Protein AF-A0A969X0T3-F1 (afdb_monomer)

Secondary structure (DSSP, 8-state):
-EEETTT--EE-TTT-BGGGTB-TT--GGGS-TT---TTT---GGGEEE------------------EEEE-SS-EEEE-TTT---SS---TT-TTS-----

Nearest PDB structures (foldseek):
  3ryg-assembly1_A  TM=1.006E+00  e=1.671E-06  Pyrococcus furiosus DSM 3638
  3rz6-assembly1_A  TM=1.004E+00  e=1.671E-06  Pyrococcus furiosus DSM 3638
  1iu6-assembly1_A  TM=1.004E+00  e=3.690E-06  Pyrococcus furiosus
  5ai2-assembly1_A  TM=1.002E+00  e=3.454E-06  Pyrococcus furiosus
  1yk4-assembly1_A  TM=9.815E-01  e=7.143E-06  Pyrococcus abyssi

Structure (mmCIF, N/CA/C/O backbone):
data_AF-A0A969X0T3-F1
#
_entry.id   AF-A0A969X0T3-F1
#
loop_
_atom_site.group_PDB
_atom_site.id
_atom_site.type_symbol
_atom_site.label_atom_id
_atom_site.label_alt_id
_atom_site.label_comp_id
_atom_site.label_asym_id
_atom_site.label_entity_id
_atom_site.label_seq_id
_atom_site.pdbx_PDB_ins_code
_atom_site.Cartn_x
_atom_site.Cartn_y
_atom_site.Cartn_z
_atom_site.occupancy
_atom_site.B_iso_or_equiv
_atom_site.auth_seq_id
_atom_site.auth_comp_id
_atom_site.auth_as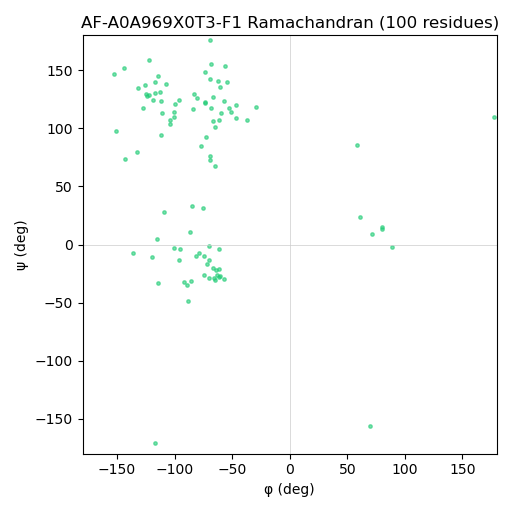ym_id
_atom_site.auth_atom_id
_atom_site.pdbx_PDB_model_num
ATOM 1 N N . MET A 1 1 ? -4.477 1.449 -10.593 1.00 84.44 1 MET A N 1
ATOM 2 C CA . MET A 1 1 ? -3.794 1.693 -9.307 1.00 84.44 1 MET A CA 1
ATOM 3 C C . MET A 1 1 ? -3.563 0.339 -8.647 1.00 84.44 1 MET A C 1
ATOM 5 O O . MET A 1 1 ? -4.396 -0.547 -8.821 1.00 84.44 1 MET A O 1
ATOM 9 N N . PHE A 1 2 ? -2.435 0.148 -7.967 1.00 91.12 2 PHE A N 1
ATOM 10 C CA . PHE A 1 2 ? -2.085 -1.125 -7.321 1.00 91.12 2 PHE A CA 1
ATOM 11 C C . PHE A 1 2 ? -1.776 -0.881 -5.849 1.00 91.12 2 PHE A C 1
ATOM 13 O O . PHE A 1 2 ? -1.103 0.095 -5.539 1.00 91.12 2 PHE A O 1
ATOM 20 N N . GLU A 1 3 ? -2.259 -1.735 -4.952 1.00 92.25 3 GLU A N 1
ATOM 21 C CA . GLU A 1 3 ? -2.022 -1.611 -3.510 1.00 92.25 3 GLU A CA 1
ATOM 22 C C . GLU A 1 3 ? -1.232 -2.810 -2.987 1.00 92.25 3 GLU A C 1
ATOM 24 O O . GLU A 1 3 ? -1.585 -3.957 -3.255 1.00 92.25 3 GLU A O 1
ATOM 29 N N . CYS A 1 4 ? -0.168 -2.543 -2.233 1.00 93.31 4 CYS A N 1
ATOM 30 C CA . CYS A 1 4 ? 0.604 -3.561 -1.542 1.00 93.31 4 CYS A CA 1
ATOM 31 C C . CYS A 1 4 ? -0.182 -4.073 -0.334 1.00 93.31 4 CYS A C 1
ATOM 33 O O . CYS A 1 4 ? -0.479 -3.311 0.587 1.00 93.31 4 CYS A O 1
ATOM 35 N N . THR A 1 5 ? -0.447 -5.374 -0.275 1.00 92.12 5 THR A N 1
ATOM 36 C CA . THR A 1 5 ? -1.210 -5.991 0.821 1.00 92.12 5 THR A CA 1
ATOM 37 C C . THR A 1 5 ? -0.419 -6.110 2.125 1.00 92.12 5 THR A C 1
ATOM 39 O O . THR A 1 5 ? -0.992 -6.453 3.155 1.00 92.12 5 THR A O 1
ATOM 42 N N . ILE A 1 6 ? 0.895 -5.856 2.096 1.00 92.25 6 ILE A N 1
ATOM 43 C CA . ILE A 1 6 ? 1.791 -5.980 3.257 1.00 92.25 6 ILE A CA 1
ATOM 44 C C . ILE A 1 6 ? 1.832 -4.678 4.058 1.00 92.25 6 ILE A C 1
ATOM 46 O O . ILE A 1 6 ? 1.687 -4.693 5.278 1.00 92.25 6 ILE A O 1
ATOM 50 N N . CYS A 1 7 ? 2.025 -3.547 3.374 1.00 91.69 7 CYS A N 1
ATOM 51 C CA . CYS A 1 7 ? 2.194 -2.237 4.009 1.00 91.69 7 CYS A CA 1
ATOM 52 C C . CYS A 1 7 ? 1.127 -1.203 3.619 1.00 91.69 7 CYS A C 1
ATOM 54 O O . CYS A 1 7 ? 1.068 -0.139 4.232 1.00 91.69 7 CYS A O 1
ATOM 56 N N . GLY A 1 8 ? 0.295 -1.484 2.611 1.00 88.69 8 GLY A N 1
ATOM 57 C CA . GLY A 1 8 ? -0.708 -0.550 2.093 1.00 88.69 8 GLY A CA 1
ATOM 58 C C . GLY A 1 8 ? -0.164 0.507 1.125 1.00 88.69 8 GLY A C 1
ATOM 59 O O . GLY A 1 8 ? -0.846 1.499 0.873 1.00 88.69 8 GLY A O 1
ATOM 60 N N . TYR A 1 9 ? 1.056 0.343 0.593 1.00 89.81 9 TYR A N 1
ATOM 61 C CA . TYR A 1 9 ? 1.601 1.247 -0.428 1.00 89.81 9 TYR A CA 1
ATOM 62 C C . TYR A 1 9 ? 0.737 1.241 -1.690 1.00 89.81 9 TYR A C 1
ATOM 64 O O . TYR A 1 9 ? 0.387 0.170 -2.176 1.00 89.81 9 TYR A O 1
ATOM 72 N N . LYS A 1 10 ? 0.449 2.414 -2.257 1.00 91.06 10 LYS A N 1
ATOM 73 C CA . LYS A 1 10 ? -0.348 2.550 -3.481 1.00 91.06 10 LYS A CA 1
ATOM 74 C C . LYS A 1 10 ? 0.520 3.034 -4.631 1.00 91.06 10 LYS A C 1
ATOM 76 O O . LYS A 1 10 ? 0.955 4.180 -4.630 1.00 91.06 10 LYS A O 1
ATOM 81 N N . TYR A 1 11 ? 0.715 2.179 -5.626 1.00 90.12 11 TYR A N 1
ATOM 82 C CA . TYR A 1 11 ? 1.375 2.533 -6.871 1.00 90.12 11 TYR A CA 1
ATOM 83 C C . TYR A 1 11 ? 0.378 3.169 -7.848 1.00 90.12 11 TYR A C 1
ATOM 85 O O . TYR A 1 11 ? -0.582 2.518 -8.299 1.00 90.12 11 TYR A O 1
ATOM 93 N N . ASN A 1 12 ? 0.629 4.437 -8.186 1.00 90.31 12 ASN A N 1
ATOM 94 C CA . ASN A 1 12 ? -0.096 5.156 -9.225 1.00 90.31 12 ASN A CA 1
ATOM 95 C C . ASN A 1 12 ? 0.731 5.188 -10.521 1.00 90.31 12 ASN A C 1
ATOM 97 O O . ASN A 1 12 ? 1.746 5.881 -10.550 1.00 90.31 12 ASN A O 1
ATOM 101 N N . PRO A 1 13 ? 0.288 4.529 -11.608 1.00 89.56 13 PRO A N 1
ATOM 102 C CA . PRO A 1 13 ? 1.003 4.571 -12.879 1.00 89.56 13 PRO A CA 1
ATOM 103 C C . PRO A 1 13 ? 1.106 5.983 -13.463 1.00 89.56 13 PRO A C 1
ATOM 105 O O . PRO A 1 13 ? 2.075 6.279 -14.144 1.00 89.56 13 PRO A O 1
ATOM 108 N N . GLU A 1 14 ? 0.161 6.884 -13.176 1.00 87.56 14 GLU A N 1
ATOM 109 C CA . GLU A 1 14 ? 0.203 8.271 -13.664 1.00 87.56 14 GLU A CA 1
ATOM 110 C C . GLU A 1 14 ? 1.306 9.096 -12.993 1.00 87.56 14 GLU A C 1
ATOM 112 O O . GLU A 1 14 ? 1.837 10.019 -13.600 1.00 87.56 14 GLU A O 1
ATOM 117 N N . VAL A 1 15 ? 1.662 8.754 -11.753 1.00 87.25 15 VAL A N 1
ATOM 118 C CA . VAL A 1 15 ? 2.743 9.409 -11.000 1.00 87.25 15 VAL A CA 1
ATOM 119 C C . VAL A 1 15 ? 4.069 8.682 -11.217 1.00 87.25 15 VAL A C 1
ATOM 121 O O . VAL A 1 15 ? 5.115 9.323 -11.254 1.00 87.25 15 VAL A O 1
ATOM 124 N N . GLY A 1 16 ? 4.023 7.362 -11.415 1.00 87.19 16 GLY A N 1
ATOM 125 C CA . GLY A 1 16 ? 5.210 6.518 -11.441 1.00 87.19 16 GLY A CA 1
ATOM 126 C C . GLY A 1 16 ? 5.847 6.403 -10.057 1.00 87.19 16 GLY A C 1
ATOM 127 O O . GLY A 1 16 ? 5.189 6.587 -9.032 1.00 87.19 16 GLY A O 1
ATOM 128 N N . ASP A 1 17 ? 7.137 6.090 -10.042 1.00 84.88 17 ASP A N 1
ATOM 129 C CA . ASP A 1 17 ? 7.958 5.975 -8.839 1.00 84.88 17 ASP A CA 1
ATOM 130 C C . ASP A 1 17 ? 9.368 6.517 -9.137 1.00 84.88 17 ASP A C 1
ATOM 132 O O . ASP A 1 17 ? 10.32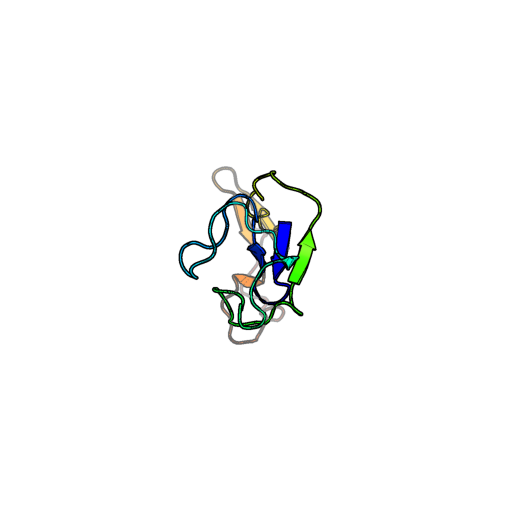3 5.773 -9.349 1.00 84.88 17 ASP A O 1
ATOM 136 N N . THR A 1 18 ? 9.479 7.848 -9.237 1.00 84.00 18 THR A N 1
ATOM 137 C CA . THR A 1 18 ? 10.709 8.542 -9.665 1.00 84.00 18 THR A CA 1
ATOM 138 C C . THR A 1 18 ? 11.903 8.272 -8.748 1.00 84.00 18 THR A C 1
ATOM 140 O O . THR A 1 18 ? 13.044 8.334 -9.194 1.00 84.00 18 THR A O 1
ATOM 143 N N . ASP A 1 19 ? 11.650 7.973 -7.472 1.00 85.25 19 ASP A N 1
ATOM 144 C CA . ASP A 1 19 ? 12.681 7.602 -6.494 1.00 85.25 19 ASP A CA 1
ATOM 145 C C . ASP A 1 19 ? 13.363 6.273 -6.860 1.00 85.25 19 ASP A C 1
ATOM 147 O O . ASP A 1 19 ? 14.556 6.096 -6.628 1.00 85.25 19 ASP A O 1
ATOM 151 N N . ASN A 1 20 ? 12.623 5.378 -7.521 1.00 82.62 20 ASN A N 1
ATOM 152 C CA . ASN A 1 20 ? 13.078 4.059 -7.955 1.00 82.62 20 ASN A CA 1
ATOM 153 C C . ASN A 1 20 ? 13.256 3.975 -9.481 1.00 82.62 20 ASN A C 1
ATOM 155 O O . ASN A 1 20 ? 13.120 2.899 -10.061 1.00 82.62 20 ASN A O 1
ATOM 159 N N . ASP A 1 21 ? 13.548 5.110 -10.128 1.00 87.38 21 ASP A N 1
ATOM 160 C CA . ASP A 1 21 ? 13.792 5.224 -11.576 1.00 87.38 21 ASP A CA 1
ATOM 161 C C . ASP A 1 21 ? 12.592 4.810 -12.456 1.00 87.38 21 ASP A C 1
ATOM 163 O O . ASP A 1 21 ? 12.738 4.473 -13.629 1.00 87.38 21 ASP A O 1
ATOM 167 N N . ILE A 1 22 ? 11.370 4.859 -11.913 1.00 89.94 22 ILE A N 1
ATOM 168 C CA . ILE A 1 22 ? 10.144 4.580 -12.665 1.00 89.94 22 ILE A CA 1
ATOM 169 C C . ILE A 1 22 ? 9.481 5.903 -13.062 1.00 89.94 22 ILE A C 1
ATOM 171 O O . ILE A 1 22 ? 8.916 6.589 -12.205 1.00 89.94 22 ILE A O 1
ATOM 175 N N . PRO A 1 23 ? 9.480 6.280 -14.350 1.00 89.25 23 PRO A N 1
ATOM 176 C CA . PRO A 1 23 ? 8.869 7.529 -14.774 1.00 89.25 23 PRO A CA 1
ATOM 177 C C . PRO A 1 23 ? 7.343 7.506 -14.622 1.00 89.25 23 PRO A C 1
ATOM 179 O O . PRO A 1 23 ? 6.689 6.457 -14.670 1.00 89.25 23 PRO A O 1
ATOM 182 N N . ALA A 1 24 ? 6.767 8.699 -14.492 1.00 90.06 24 ALA A N 1
ATOM 183 C CA . ALA A 1 24 ? 5.331 8.918 -14.588 1.00 90.06 24 ALA A CA 1
ATOM 184 C C . ALA A 1 24 ? 4.773 8.373 -15.913 1.00 90.06 24 ALA A C 1
ATOM 186 O O . ALA A 1 24 ? 5.382 8.523 -16.971 1.00 90.06 24 ALA A O 1
ATOM 187 N N . GLY A 1 25 ? 3.602 7.747 -15.854 1.00 88.75 25 GLY A N 1
ATOM 188 C CA . GLY A 1 25 ? 2.963 7.074 -16.985 1.00 88.75 25 GLY A CA 1
ATOM 189 C C . GLY A 1 25 ? 3.352 5.603 -17.156 1.00 88.75 25 GLY A C 1
ATOM 190 O O . GLY A 1 25 ? 2.808 4.952 -18.047 1.00 88.75 25 GLY A O 1
ATOM 191 N N . THR A 1 26 ? 4.245 5.057 -16.323 1.00 89.81 26 THR A N 1
ATOM 192 C CA . THR A 1 26 ? 4.610 3.634 -16.386 1.00 89.81 26 THR A CA 1
ATOM 193 C C . THR A 1 26 ? 3.471 2.778 -15.825 1.00 89.81 26 THR A C 1
ATOM 195 O O . THR A 1 26 ? 3.067 2.966 -14.678 1.00 89.81 26 THR A O 1
ATOM 198 N N . PRO A 1 27 ? 2.893 1.835 -16.586 1.00 90.44 27 PRO A N 1
ATOM 199 C CA . PRO A 1 27 ? 1.910 0.913 -16.038 1.00 90.44 27 PRO A CA 1
ATOM 200 C C . PRO A 1 27 ? 2.596 -0.137 -15.153 1.00 90.44 27 PRO A C 1
ATOM 202 O O . PRO A 1 27 ? 3.700 -0.579 -15.436 1.00 90.44 27 PRO A O 1
ATOM 205 N N . PHE A 1 28 ? 1.909 -0.622 -14.114 1.00 88.50 28 PHE A N 1
ATOM 206 C CA . PHE A 1 28 ? 2.474 -1.610 -13.175 1.00 88.50 28 PHE A CA 1
ATOM 207 C C . PHE A 1 28 ? 2.962 -2.900 -13.855 1.00 88.50 28 PHE A C 1
ATOM 209 O O . PHE A 1 28 ? 3.895 -3.543 -13.390 1.00 88.50 28 PHE A O 1
ATOM 216 N N . ASN A 1 29 ? 2.341 -3.276 -14.975 1.00 87.31 29 ASN A N 1
ATOM 217 C CA . ASN A 1 29 ? 2.736 -4.447 -15.756 1.00 87.31 29 ASN A CA 1
ATOM 218 C C . ASN A 1 29 ? 4.059 -4.257 -16.522 1.00 87.31 29 ASN A C 1
ATOM 220 O O . ASN A 1 29 ? 4.644 -5.239 -16.961 1.00 87.31 29 ASN A O 1
ATOM 224 N N . ASP A 1 30 ? 4.506 -3.013 -16.691 1.00 91.44 30 ASP A N 1
ATOM 225 C CA . ASP A 1 30 ? 5.767 -2.648 -17.348 1.00 91.44 30 ASP A CA 1
ATOM 226 C C . ASP A 1 30 ? 6.905 -2.441 -16.334 1.00 91.44 30 ASP A C 1
ATOM 228 O O . ASP A 1 30 ? 8.057 -2.249 -16.704 1.00 91.44 30 ASP A O 1
ATOM 232 N N . LEU A 1 31 ? 6.603 -2.531 -15.032 1.00 89.06 31 LEU A N 1
ATOM 233 C CA . LEU A 1 31 ? 7.619 -2.465 -13.989 1.00 89.06 31 LE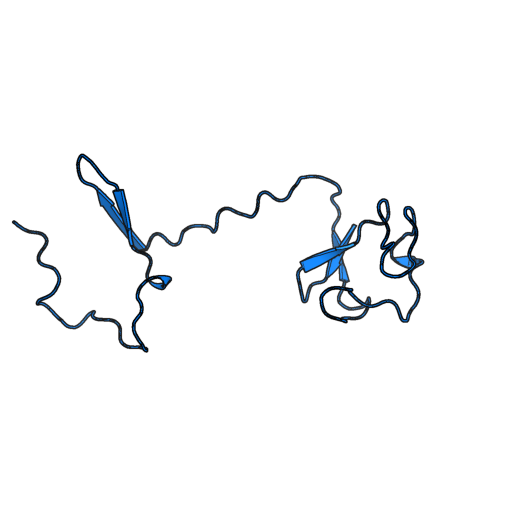U A CA 1
ATOM 234 C C . LEU A 1 31 ? 8.609 -3.635 -14.108 1.00 89.06 31 LEU A C 1
ATOM 236 O O . LEU A 1 31 ? 8.178 -4.782 -14.310 1.00 89.06 31 LEU A O 1
ATOM 240 N N . PRO A 1 32 ? 9.915 -3.396 -13.877 1.00 89.81 32 PRO A N 1
ATOM 241 C CA . PRO A 1 32 ? 10.922 -4.450 -13.881 1.00 89.81 32 PRO A CA 1
ATOM 242 C C . PRO A 1 32 ? 10.584 -5.567 -12.883 1.00 89.81 32 PRO A C 1
ATOM 244 O O . PRO A 1 32 ? 9.850 -5.371 -11.915 1.00 89.81 32 PRO A O 1
ATOM 247 N N . GLU A 1 33 ? 11.063 -6.786 -13.130 1.00 86.50 33 GLU A N 1
ATOM 248 C CA . GLU A 1 33 ? 10.834 -7.931 -12.226 1.00 86.50 33 GLU A CA 1
ATOM 249 C C . GLU A 1 33 ? 11.514 -7.762 -10.868 1.00 86.50 33 GLU A C 1
ATOM 251 O O . GLU A 1 33 ? 10.986 -8.234 -9.867 1.00 86.50 33 GLU A O 1
ATOM 256 N N . ASP A 1 34 ? 12.621 -7.022 -10.843 1.00 89.25 34 ASP A N 1
ATOM 257 C CA . ASP A 1 34 ? 13.360 -6.660 -9.632 1.00 89.25 34 ASP A CA 1
ATOM 258 C C . ASP A 1 34 ? 12.709 -5.500 -8.858 1.00 89.25 34 ASP A C 1
ATOM 260 O O . ASP A 1 34 ? 13.119 -5.177 -7.747 1.00 89.25 34 ASP A O 1
ATOM 264 N N . TRP A 1 35 ? 11.676 -4.861 -9.424 1.00 91.50 35 TRP A N 1
ATOM 265 C CA . TRP A 1 35 ? 10.975 -3.794 -8.724 1.00 91.50 35 TRP A CA 1
ATOM 266 C C . TRP A 1 35 ? 10.244 -4.353 -7.503 1.00 91.50 35 TRP A C 1
ATOM 268 O O . TRP A 1 35 ? 9.422 -5.273 -7.598 1.00 91.50 35 TRP A O 1
ATOM 278 N N . VAL A 1 36 ? 10.517 -3.742 -6.357 1.00 93.44 36 VAL A N 1
ATOM 279 C CA . VAL A 1 36 ? 9.916 -4.073 -5.069 1.00 93.44 36 VAL A CA 1
ATOM 280 C C . VAL A 1 36 ? 9.221 -2.851 -4.486 1.00 93.44 36 VAL A C 1
ATOM 282 O O . VAL A 1 36 ? 9.525 -1.709 -4.820 1.00 93.44 36 VAL A O 1
ATOM 285 N N . CYS A 1 37 ? 8.284 -3.087 -3.573 1.00 92.31 37 CYS A N 1
ATOM 286 C CA . CYS A 1 37 ? 7.613 -2.024 -2.847 1.00 92.31 37 CYS A CA 1
ATOM 287 C C . CYS A 1 37 ? 8.643 -1.147 -2.108 1.00 92.31 37 CYS A C 1
ATOM 289 O O . CYS A 1 37 ? 9.332 -1.667 -1.226 1.00 92.31 37 CYS A O 1
ATOM 291 N N . PRO A 1 38 ? 8.681 0.177 -2.339 1.00 89.25 38 PRO A N 1
ATOM 292 C CA . PRO A 1 38 ? 9.668 1.057 -1.707 1.00 89.25 38 PRO A CA 1
ATOM 293 C C . PRO A 1 38 ? 9.491 1.175 -0.186 1.00 89.25 38 PRO A C 1
ATOM 295 O O . PRO A 1 38 ? 10.424 1.522 0.529 1.00 89.25 38 PRO A O 1
ATOM 298 N N . LEU A 1 39 ? 8.299 0.862 0.340 1.00 89.38 39 LEU A N 1
ATOM 299 C CA . LEU A 1 39 ? 8.030 0.920 1.779 1.00 89.38 39 LEU A CA 1
ATOM 300 C C . LEU A 1 39 ? 8.416 -0.352 2.541 1.00 89.38 39 LEU A C 1
ATOM 302 O O . LEU A 1 39 ? 8.708 -0.271 3.731 1.00 89.38 39 LEU A O 1
ATOM 306 N N . CYS A 1 40 ? 8.343 -1.529 1.913 1.00 92.56 40 CYS A N 1
ATOM 307 C CA . CYS A 1 40 ? 8.498 -2.802 2.632 1.00 92.56 40 CYS A CA 1
ATOM 308 C C . CYS A 1 40 ? 9.375 -3.849 1.937 1.00 92.56 40 CYS A C 1
ATOM 310 O O . CYS A 1 40 ? 9.641 -4.889 2.531 1.00 92.56 40 CYS A O 1
ATOM 312 N N . GLY A 1 41 ? 9.809 -3.605 0.701 1.00 91.50 41 GLY A N 1
ATOM 313 C CA . GLY A 1 41 ? 10.617 -4.541 -0.079 1.00 91.50 41 GLY A CA 1
ATOM 314 C C . GLY A 1 41 ? 9.862 -5.773 -0.585 1.00 91.50 41 GLY A C 1
ATOM 315 O O . GLY A 1 41 ? 10.491 -6.696 -1.088 1.00 91.50 41 GLY A O 1
ATOM 316 N N . ALA A 1 42 ? 8.532 -5.827 -0.452 1.00 93.31 42 ALA A N 1
ATOM 317 C CA . ALA A 1 42 ? 7.738 -6.915 -1.017 1.00 93.31 42 ALA A CA 1
ATOM 318 C C . ALA A 1 42 ? 7.724 -6.846 -2.551 1.00 93.31 42 ALA A C 1
ATOM 320 O O . ALA A 1 42 ? 7.654 -5.757 -3.122 1.00 93.31 42 ALA A O 1
ATOM 321 N N . GLY A 1 43 ? 7.756 -8.003 -3.209 1.00 92.44 43 GLY A N 1
ATOM 322 C CA . GLY A 1 43 ? 7.683 -8.094 -4.663 1.00 92.44 43 GLY A CA 1
ATOM 323 C C . GLY A 1 43 ? 6.310 -7.718 -5.226 1.00 92.44 43 GLY A C 1
ATOM 324 O O . GLY A 1 43 ? 5.342 -7.460 -4.501 1.00 92.44 43 GLY A O 1
ATOM 325 N N . LYS A 1 44 ? 6.219 -7.711 -6.560 1.00 90.06 44 LYS A N 1
ATOM 326 C CA . LYS A 1 44 ? 4.980 -7.422 -7.306 1.00 90.06 44 LYS A CA 1
ATOM 327 C C . LYS A 1 44 ? 3.848 -8.415 -7.019 1.00 90.06 44 LYS A C 1
ATOM 329 O O . LYS A 1 44 ? 2.685 -8.081 -7.221 1.00 90.06 44 LYS A O 1
ATOM 334 N N . ASP A 1 45 ? 4.174 -9.610 -6.531 1.00 92.44 45 ASP A N 1
ATOM 335 C CA . ASP A 1 45 ? 3.219 -10.643 -6.117 1.00 92.44 45 ASP A CA 1
ATOM 336 C C . ASP A 1 45 ? 2.344 -10.208 -4.933 1.00 92.44 45 ASP A C 1
ATOM 338 O O . ASP A 1 45 ? 1.202 -10.646 -4.807 1.00 92.44 45 ASP A O 1
ATOM 342 N N . ALA A 1 46 ? 2.851 -9.293 -4.105 1.00 92.88 46 ALA A N 1
ATOM 343 C CA . ALA A 1 46 ? 2.138 -8.752 -2.958 1.00 92.88 46 ALA A CA 1
ATOM 344 C C . ALA A 1 46 ? 1.251 -7.540 -3.302 1.00 92.88 46 ALA A C 1
ATOM 346 O O . ALA A 1 46 ? 0.786 -6.844 -2.395 1.00 92.88 46 ALA A O 1
ATOM 347 N N . PHE A 1 47 ? 1.037 -7.246 -4.589 1.00 92.31 47 PHE A N 1
ATOM 348 C CA . PHE A 1 47 ? 0.191 -6.144 -5.039 1.00 92.31 47 PHE A CA 1
ATOM 349 C C . PHE A 1 47 ? -1.127 -6.633 -5.630 1.00 92.31 47 PHE A C 1
ATOM 351 O O . PHE A 1 47 ? -1.175 -7.561 -6.436 1.00 92.31 47 PHE A O 1
ATOM 358 N N . VAL A 1 48 ? -2.206 -5.938 -5.277 1.00 92.50 48 VAL A N 1
ATOM 359 C CA . VAL A 1 48 ? -3.547 -6.178 -5.815 1.00 92.50 48 VAL A CA 1
ATOM 360 C C . VAL A 1 48 ? -4.030 -4.983 -6.626 1.00 92.50 48 VAL A C 1
ATOM 362 O O . VAL A 1 48 ? -3.732 -3.829 -6.311 1.00 92.50 48 VAL A O 1
ATOM 365 N N . VAL A 1 49 ? -4.789 -5.256 -7.688 1.00 89.75 49 VAL A N 1
ATOM 366 C CA . VAL A 1 49 ? -5.418 -4.210 -8.502 1.00 89.75 49 VAL A CA 1
ATOM 367 C C . VAL A 1 49 ? -6.50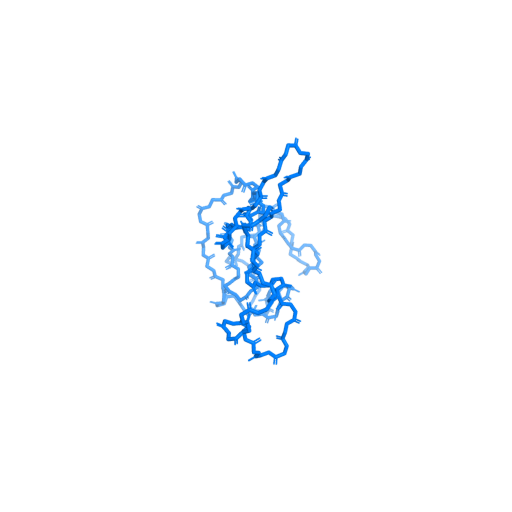4 -3.541 -7.668 1.00 89.75 49 VAL A C 1
ATOM 369 O O . VAL A 1 49 ? -7.492 -4.177 -7.304 1.00 89.75 49 VAL A O 1
ATOM 372 N N . VAL A 1 50 ? -6.344 -2.246 -7.411 1.00 83.75 50 VAL A N 1
ATOM 373 C CA . VAL A 1 50 ? -7.398 -1.417 -6.829 1.00 83.75 50 VAL A CA 1
ATOM 374 C C . VAL A 1 50 ? -7.989 -0.564 -7.945 1.00 83.75 50 VAL A C 1
ATOM 376 O O . VAL A 1 50 ? -7.359 0.341 -8.502 1.00 83.75 50 VAL A O 1
ATOM 379 N N . ALA A 1 51 ? -9.200 -0.930 -8.349 1.00 65.81 51 ALA A N 1
ATOM 380 C CA . ALA A 1 51 ? -9.990 -0.162 -9.293 1.00 65.81 51 ALA A CA 1
ATOM 381 C C . ALA A 1 51 ? -10.585 1.028 -8.542 1.00 65.81 51 ALA A C 1
ATOM 383 O O . ALA A 1 51 ? -11.681 0.888 -8.031 1.00 65.81 51 ALA A O 1
ATOM 384 N N . GLU A 1 52 ? -9.829 2.125 -8.406 1.00 54.22 52 GLU A N 1
ATOM 385 C CA . GLU A 1 52 ? -10.330 3.494 -8.180 1.00 54.22 52 GLU A CA 1
ATOM 386 C C . GLU A 1 52 ? -9.149 4.472 -8.021 1.00 54.22 52 GLU A C 1
ATOM 388 O O . GLU A 1 52 ? -8.401 4.437 -7.043 1.00 54.22 52 GLU A O 1
ATOM 393 N N . ALA A 1 53 ? -8.960 5.329 -9.030 1.00 54.47 53 ALA A N 1
ATOM 394 C CA . ALA A 1 53 ? -8.155 6.539 -8.932 1.00 54.47 53 ALA A CA 1
ATOM 395 C C . ALA A 1 53 ? -9.033 7.639 -8.320 1.00 54.47 53 ALA A C 1
ATOM 397 O O . ALA A 1 53 ? -10.155 7.857 -8.767 1.00 54.47 53 ALA A O 1
ATOM 398 N N . ASP A 1 54 ? -8.501 8.283 -7.288 1.00 50.72 54 ASP A N 1
ATOM 399 C CA . ASP A 1 54 ? -9.037 9.462 -6.612 1.00 50.72 54 ASP A CA 1
ATOM 400 C C . ASP A 1 54 ? -10.446 9.348 -5.997 1.00 50.72 54 ASP A C 1
ATOM 402 O O . ASP A 1 54 ? -11.464 9.805 -6.512 1.00 50.72 54 ASP A O 1
ATOM 406 N N . LYS A 1 55 ? -10.474 8.841 -4.767 1.00 39.38 55 LYS A N 1
ATOM 407 C CA . LYS A 1 55 ? -10.773 9.750 -3.661 1.00 39.38 55 LYS A CA 1
ATOM 408 C C . LYS A 1 55 ? -9.621 9.625 -2.687 1.00 39.38 55 LYS A C 1
ATOM 410 O O . LYS A 1 55 ? -9.273 8.503 -2.305 1.00 39.38 55 LYS A O 1
ATOM 415 N N . GLU A 1 56 ? -9.032 10.756 -2.304 1.00 44.34 56 GLU A N 1
ATOM 416 C CA . GLU A 1 56 ? -8.331 10.895 -1.031 1.00 44.34 56 GLU A CA 1
ATOM 417 C C . GLU A 1 56 ? -8.986 9.949 -0.031 1.00 44.34 56 GLU A C 1
ATOM 419 O O . GLU A 1 56 ? -10.187 10.035 0.216 1.00 44.34 56 GLU A O 1
ATOM 424 N N . VAL A 1 57 ? -8.229 8.987 0.490 1.00 41.1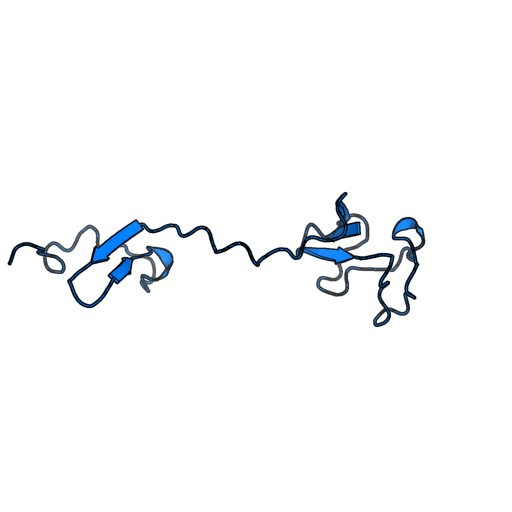9 57 VAL A N 1
ATOM 425 C CA . VAL A 1 57 ? -8.683 8.273 1.671 1.00 41.19 57 VAL A CA 1
ATOM 426 C C . VAL A 1 57 ? -8.651 9.350 2.748 1.00 41.19 57 VAL A C 1
ATOM 428 O O . VAL A 1 57 ? -7.543 9.704 3.167 1.00 41.19 57 VAL A O 1
ATOM 431 N N . PRO A 1 58 ? -9.792 9.901 3.229 1.00 40.91 58 PRO A N 1
ATOM 432 C CA . PRO A 1 58 ? -9.755 10.464 4.560 1.00 40.91 58 PRO A CA 1
ATOM 433 C C . PRO A 1 58 ? -9.201 9.322 5.391 1.00 40.91 58 PRO A C 1
ATOM 435 O O . PRO A 1 58 ? -9.785 8.234 5.380 1.00 40.91 58 PRO A O 1
ATOM 438 N N . LYS A 1 59 ? -8.024 9.518 6.006 1.00 41.38 59 LYS A N 1
ATOM 439 C CA . LYS A 1 59 ? -7.523 8.637 7.063 1.00 41.38 59 LYS A CA 1
ATOM 440 C C . LYS A 1 59 ? -8.756 8.248 7.853 1.00 41.38 59 LYS A C 1
ATOM 442 O O . LYS A 1 59 ? -9.365 9.139 8.447 1.00 41.38 59 LYS A O 1
ATOM 447 N N . LYS A 1 60 ? -9.201 6.991 7.712 1.00 32.34 60 LYS A N 1
ATOM 448 C CA . LYS A 1 60 ? -10.476 6.534 8.264 1.00 32.34 60 LYS A CA 1
ATOM 449 C C . LYS A 1 60 ? -10.491 7.072 9.693 1.00 32.34 60 LYS A C 1
ATOM 451 O O . LYS A 1 60 ? -9.519 6.765 10.394 1.00 32.34 60 LYS A O 1
ATOM 456 N N . PRO A 1 61 ? -11.462 7.913 10.117 1.00 41.81 61 PRO A N 1
ATOM 457 C CA . PRO A 1 61 ? -11.596 8.233 11.526 1.00 41.81 61 PRO 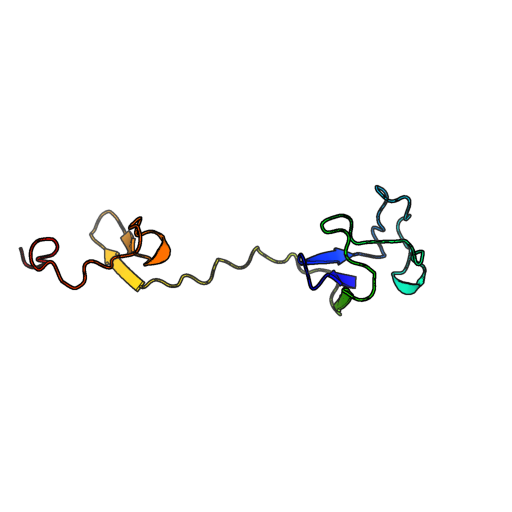A CA 1
ATOM 458 C C . PRO A 1 61 ? -11.607 6.877 12.192 1.00 41.81 61 PRO A C 1
ATOM 460 O O . PRO A 1 61 ? -12.438 6.033 11.839 1.00 41.81 61 PRO A O 1
ATOM 463 N N . GLN A 1 62 ? -10.562 6.619 12.973 1.00 46.50 62 GLN A N 1
ATOM 464 C CA . GLN A 1 62 ? -10.364 5.369 13.677 1.00 46.50 62 GLN A CA 1
ATOM 465 C C . GLN A 1 62 ? -11.712 5.090 14.307 1.00 46.50 62 GLN A C 1
ATOM 467 O O . GLN A 1 62 ? -12.176 5.896 15.107 1.00 46.50 62 GLN A O 1
ATOM 472 N N . GLN A 1 63 ? -12.412 4.079 13.785 1.00 50.81 63 GLN A N 1
ATOM 473 C CA . GLN A 1 63 ? -13.803 3.864 14.128 1.00 50.81 63 GLN A CA 1
ATOM 474 C C . GLN A 1 63 ? -13.792 3.518 15.602 1.00 50.81 63 GLN A C 1
ATOM 476 O O . GLN A 1 63 ? -13.363 2.439 16.011 1.00 50.81 63 GLN A O 1
ATOM 481 N N . GLU A 1 64 ? -14.132 4.544 16.362 1.00 53.50 64 GLU A N 1
ATOM 482 C CA . GLU A 1 64 ? -13.881 4.694 17.770 1.00 53.50 64 GLU A CA 1
ATOM 483 C C . GLU A 1 64 ? -14.606 3.546 18.455 1.00 53.50 64 GLU A C 1
ATOM 485 O O . GLU A 1 64 ? -15.836 3.510 18.518 1.00 53.50 64 GLU A O 1
ATOM 490 N N . LYS A 1 65 ? -13.859 2.557 18.952 1.00 52.84 65 LYS A N 1
ATOM 491 C CA . LYS A 1 65 ? -14.388 1.674 19.991 1.00 52.84 65 LYS A CA 1
ATOM 492 C C . LYS A 1 65 ? -14.521 2.530 21.259 1.00 52.84 65 LYS A C 1
ATOM 494 O O . LYS A 1 65 ? -13.714 2.406 22.178 1.00 52.84 65 LYS A O 1
ATOM 499 N N . LYS A 1 66 ? -15.515 3.433 21.290 1.00 53.62 66 LYS A N 1
ATOM 500 C CA . LYS A 1 66 ? -15.995 4.073 22.521 1.00 53.62 66 LYS A CA 1
ATOM 501 C C . LYS A 1 66 ? -16.485 2.947 23.411 1.00 53.62 66 LYS A C 1
ATOM 503 O O . LYS A 1 66 ? -17.470 2.291 23.078 1.00 53.62 66 LYS A O 1
ATOM 508 N N . THR A 1 67 ? -15.809 2.704 24.528 1.00 60.94 67 THR A N 1
ATOM 509 C CA . THR A 1 67 ? -16.296 1.697 25.470 1.00 60.94 67 THR A CA 1
ATOM 510 C C . THR A 1 67 ? -17.243 2.330 26.486 1.00 60.94 67 THR A C 1
ATOM 512 O O . THR A 1 67 ? -18.227 1.685 26.836 1.00 60.94 67 THR A O 1
ATOM 515 N N . LYS A 1 68 ? -17.022 3.587 26.912 1.00 65.56 68 LYS A N 1
ATOM 516 C CA . LYS A 1 68 ? -17.975 4.381 27.719 1.00 65.56 68 LYS A CA 1
ATOM 517 C C . LYS A 1 68 ? -17.788 5.887 27.497 1.00 65.56 68 LYS A C 1
ATOM 519 O O . LYS A 1 68 ? -16.667 6.342 27.286 1.00 65.56 68 LYS A O 1
ATOM 524 N N . GLU A 1 69 ? -18.881 6.642 27.570 1.00 74.50 69 GLU A N 1
ATOM 525 C CA . GLU A 1 69 ? -18.912 8.108 27.490 1.00 74.50 69 GLU A CA 1
ATOM 526 C C . GLU A 1 69 ? -19.342 8.681 28.842 1.00 74.50 69 GLU A C 1
ATOM 528 O O . GLU A 1 69 ? -20.343 8.240 29.409 1.00 74.50 69 GLU A O 1
ATOM 533 N N . TYR A 1 70 ? -18.593 9.662 29.343 1.00 72.88 70 TYR A N 1
ATOM 534 C CA . TYR A 1 70 ? -18.954 10.434 30.528 1.00 72.88 70 TYR A CA 1
ATOM 535 C C . TYR A 1 70 ? -19.021 11.905 30.146 1.00 72.88 70 TYR A C 1
ATOM 537 O O . TYR A 1 70 ? -18.090 12.438 29.544 1.00 72.88 70 TYR A O 1
ATOM 545 N N . LYS A 1 71 ? -20.123 12.565 30.488 1.00 81.31 71 LYS A N 1
ATOM 546 C CA . LYS A 1 71 ? -20.353 13.966 30.150 1.00 81.31 71 LYS A CA 1
ATOM 547 C C . LYS A 1 71 ? -20.813 14.730 31.380 1.00 81.31 71 LYS A C 1
ATOM 549 O O . LYS A 1 71 ? -21.720 14.280 32.076 1.00 81.31 71 LYS A O 1
ATOM 554 N N . ASN A 1 72 ? -20.228 15.902 31.594 1.00 74.88 72 ASN A N 1
ATOM 555 C CA . ASN A 1 72 ? -20.814 16.939 32.436 1.00 74.88 72 ASN A CA 1
ATOM 556 C C . ASN A 1 72 ? -21.108 18.188 31.579 1.00 74.88 72 ASN A C 1
ATOM 558 O O . ASN A 1 72 ? -21.072 18.138 30.349 1.00 74.88 72 ASN A O 1
ATOM 562 N N . GLN A 1 73 ? -21.467 19.302 32.215 1.00 74.12 73 GLN A N 1
ATOM 563 C CA . GLN A 1 73 ? -21.847 20.530 31.506 1.00 74.12 73 GLN A CA 1
ATOM 564 C C . G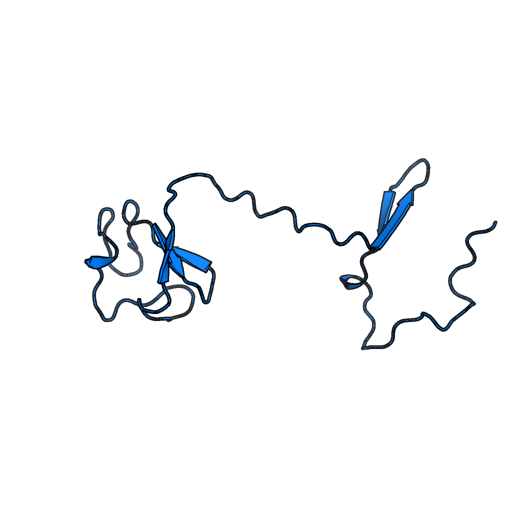LN A 1 73 ? -20.674 21.236 30.807 1.00 74.12 73 GLN A C 1
ATOM 566 O O . GLN A 1 73 ? -20.921 22.101 29.973 1.00 74.12 73 GLN A O 1
ATOM 571 N N . ASP A 1 74 ? -19.434 20.858 31.117 1.00 66.88 74 ASP A N 1
ATOM 572 C CA . ASP A 1 74 ? -18.217 21.540 30.671 1.00 66.88 74 ASP A CA 1
ATOM 573 C C . ASP A 1 74 ? -17.370 20.666 29.727 1.00 66.88 74 ASP A C 1
ATOM 575 O O . ASP A 1 74 ? -16.760 21.167 28.786 1.00 66.88 74 ASP A O 1
ATOM 579 N N . LEU A 1 75 ? -17.367 19.339 29.923 1.00 59.12 75 LEU A N 1
ATOM 580 C CA . LEU A 1 75 ? -16.477 18.403 29.235 1.00 59.12 75 LEU A CA 1
ATOM 581 C C . LEU A 1 75 ? -17.152 17.061 28.923 1.00 59.12 75 LEU A C 1
ATOM 583 O O . LEU A 1 75 ? -18.040 16.578 29.633 1.00 59.12 75 LEU A O 1
ATOM 587 N N . ILE A 1 76 ? -16.661 16.428 27.856 1.00 70.94 76 ILE A N 1
ATOM 588 C CA . ILE A 1 76 ? -16.992 15.054 27.474 1.00 70.94 76 ILE A CA 1
ATOM 589 C C . ILE A 1 76 ? -15.702 14.240 27.494 1.00 70.94 76 ILE A C 1
ATOM 591 O O . ILE A 1 76 ? -14.735 14.587 26.818 1.00 70.94 76 ILE A O 1
ATOM 595 N N . VAL A 1 77 ? -15.698 13.153 28.261 1.00 68.62 77 VAL A N 1
ATOM 596 C CA . VAL A 1 77 ? -14.579 12.217 28.375 1.00 68.62 77 VAL A CA 1
ATOM 597 C C . VAL A 1 77 ? -14.978 10.889 27.740 1.00 68.62 77 VAL A C 1
ATOM 599 O O . VAL A 1 77 ? -15.965 10.259 28.132 1.00 68.62 77 VAL A O 1
ATOM 602 N N . TYR A 1 78 ? -14.181 10.445 26.770 1.00 67.81 78 TYR A N 1
ATOM 603 C CA . TYR A 1 78 ? -14.331 9.141 26.135 1.00 67.81 78 TYR A CA 1
ATOM 604 C C . TYR A 1 78 ? -13.332 8.161 26.734 1.00 67.81 78 TYR A C 1
ATOM 606 O O . TYR A 1 78 ? -12.125 8.379 26.672 1.00 67.81 78 TYR A O 1
ATOM 614 N N . TRP A 1 79 ? -13.834 7.066 27.304 1.00 62.91 79 TRP A N 1
ATOM 615 C CA . TRP A 1 79 ? -12.983 6.000 27.815 1.00 62.91 79 TRP A CA 1
ATOM 616 C C . TRP A 1 79 ? -12.841 4.893 26.773 1.00 62.91 79 TRP A C 1
ATOM 618 O O . TRP A 1 79 ? -13.834 4.302 26.322 1.00 62.91 79 TRP A O 1
ATOM 628 N N . THR A 1 80 ? -11.594 4.581 26.423 1.00 61.00 80 THR A N 1
ATOM 629 C CA . THR A 1 80 ? -11.259 3.451 25.556 1.00 61.00 80 THR A CA 1
ATOM 630 C C . THR A 1 80 ? -10.404 2.454 26.330 1.00 61.00 80 THR A C 1
ATOM 632 O O . THR A 1 80 ? -9.512 2.825 27.090 1.00 61.00 80 THR A O 1
ATOM 635 N N . ALA A 1 81 ? -10.665 1.159 26.138 1.00 58.78 81 ALA A N 1
ATOM 636 C CA . ALA A 1 81 ? -9.900 0.111 26.817 1.00 58.78 81 ALA A CA 1
ATOM 637 C C . ALA A 1 81 ? -8.413 0.104 26.407 1.00 58.78 81 ALA A C 1
ATOM 639 O O . ALA A 1 81 ? -7.583 -0.400 27.155 1.00 58.78 81 ALA A O 1
ATOM 640 N N . ALA A 1 82 ? -8.095 0.666 25.236 1.00 56.78 82 ALA A N 1
ATOM 641 C CA . ALA A 1 82 ? -6.741 0.772 24.701 1.00 56.78 82 ALA A CA 1
ATOM 642 C C . ALA A 1 82 ? -5.891 1.846 25.402 1.00 56.78 82 ALA A C 1
ATOM 644 O O . ALA A 1 82 ? -4.676 1.703 25.449 1.00 56.78 82 ALA A O 1
ATOM 645 N N . ASP A 1 83 ? -6.518 2.881 25.971 1.00 54.56 83 ASP A N 1
ATOM 646 C CA . ASP A 1 83 ? -5.827 3.954 26.706 1.00 54.56 83 ASP A CA 1
ATOM 647 C C . ASP A 1 83 ? -5.497 3.559 28.161 1.00 54.56 83 ASP A C 1
ATOM 649 O O . ASP A 1 83 ? -4.737 4.208 28.877 1.00 54.56 83 ASP A O 1
ATOM 653 N N . CYS A 1 84 ? -6.046 2.432 28.615 1.00 56.25 84 CYS A N 1
ATOM 654 C CA . CYS A 1 84 ? -5.808 1.905 29.946 1.00 56.25 84 CYS A CA 1
ATOM 655 C C . CYS A 1 84 ? -4.384 1.320 30.029 1.00 56.25 84 CYS A C 1
ATOM 657 O O . CYS A 1 84 ? -4.164 0.150 29.714 1.00 56.25 84 CYS A O 1
ATOM 659 N N . SER A 1 85 ? -3.416 2.136 30.458 1.00 56.66 85 SER A N 1
ATOM 660 C CA . SER A 1 85 ? -2.010 1.751 30.658 1.00 56.66 85 SER A CA 1
ATOM 661 C C . SER A 1 85 ? -1.848 0.796 31.843 1.00 56.66 85 SER A C 1
ATOM 663 O O . SER A 1 85 ? -1.394 1.175 32.919 1.00 56.66 85 SER A O 1
ATOM 665 N N . HIS A 1 86 ? -2.216 -0.466 31.653 1.00 52.81 86 HIS A N 1
ATOM 666 C CA . HIS A 1 86 ? -1.950 -1.514 32.628 1.00 52.81 86 HIS A CA 1
ATOM 667 C C . HIS A 1 86 ? -1.196 -2.648 31.955 1.00 52.81 86 HIS A C 1
ATOM 669 O O . HIS A 1 86 ? -1.623 -3.179 30.931 1.00 52.81 86 HIS A O 1
ATOM 675 N N . ALA A 1 87 ? -0.091 -3.055 32.573 1.00 48.53 87 ALA A N 1
ATOM 676 C CA . ALA A 1 87 ? 0.655 -4.260 32.244 1.00 48.53 87 ALA A CA 1
ATOM 677 C C . ALA A 1 87 ? -0.190 -5.530 32.517 1.00 48.53 87 ALA A C 1
ATOM 679 O O . ALA A 1 87 ? 0.075 -6.292 33.443 1.00 48.53 87 ALA A O 1
ATOM 680 N N . GLY A 1 88 ? -1.255 -5.746 31.739 1.00 49.34 88 GLY A N 1
ATOM 681 C CA . GLY A 1 88 ? -1.963 -7.024 31.639 1.00 49.34 88 GLY A CA 1
ATOM 682 C C . GLY A 1 88 ? -2.966 -7.394 32.742 1.00 49.34 88 GLY A C 1
ATOM 683 O O . GLY A 1 88 ? -3.389 -8.548 32.770 1.00 49.34 88 GLY A O 1
ATOM 684 N N . LYS A 1 89 ? -3.406 -6.489 33.631 1.00 52.19 89 LYS A N 1
ATOM 685 C CA . LYS A 1 89 ? -4.532 -6.770 34.552 1.00 52.19 89 LYS A CA 1
ATOM 686 C C . LYS A 1 89 ? -5.614 -5.692 34.487 1.00 52.19 89 LYS A C 1
ATOM 688 O O . LYS A 1 89 ? -5.377 -4.534 34.800 1.00 52.19 89 LYS A O 1
ATOM 693 N N . CYS A 1 90 ? -6.813 -6.095 34.073 1.00 53.19 90 CYS A N 1
ATOM 694 C CA . CYS A 1 90 ? -8.007 -5.255 34.041 1.00 53.19 90 CYS A CA 1
ATOM 695 C C . CYS A 1 90 ? -8.620 -5.180 35.448 1.00 53.19 90 CYS A C 1
ATOM 697 O O . CYS A 1 90 ? -8.921 -6.212 36.041 1.00 53.19 90 CYS A O 1
ATOM 699 N N . TRP A 1 91 ? -8.838 -3.971 35.969 1.00 51.41 91 TRP A N 1
ATOM 700 C CA . TRP A 1 91 ? -9.330 -3.708 37.330 1.00 51.41 91 TRP A CA 1
ATOM 701 C C . TRP A 1 91 ? -10.829 -3.977 37.561 1.00 51.41 91 TRP A C 1
ATOM 703 O O . TRP A 1 91 ? -11.449 -3.357 38.420 1.00 51.41 91 TRP A O 1
ATOM 713 N N . ARG A 1 92 ? -11.428 -4.945 36.853 1.00 49.00 92 ARG A N 1
ATOM 714 C CA . ARG A 1 92 ? -12.823 -5.374 37.102 1.00 49.00 92 ARG A CA 1
ATOM 715 C C . ARG A 1 92 ? -13.059 -5.939 38.516 1.00 49.00 92 ARG A C 1
ATOM 717 O O . ARG A 1 92 ? -14.209 -6.177 38.854 1.00 49.00 92 ARG A O 1
ATOM 724 N N . ASP A 1 93 ? -12.012 -6.070 39.332 1.00 49.12 93 ASP A N 1
ATOM 725 C CA . ASP A 1 93 ? -12.046 -6.628 40.687 1.00 49.12 93 ASP A CA 1
ATOM 726 C C . ASP A 1 93 ? -11.701 -5.647 41.825 1.00 49.12 93 ASP A C 1
ATOM 728 O O . ASP A 1 93 ? -11.647 -6.079 42.973 1.00 49.12 93 ASP A O 1
ATOM 732 N N . LEU A 1 94 ? -11.487 -4.343 41.581 1.00 46.25 94 LEU A N 1
ATOM 733 C CA . LEU A 1 94 ? -11.366 -3.386 42.697 1.00 46.25 94 LEU A CA 1
ATOM 734 C C . LEU A 1 94 ? -12.635 -2.535 42.862 1.00 46.25 94 LEU A C 1
ATOM 736 O O . LEU A 1 94 ? -12.829 -1.579 42.109 1.00 46.25 94 LEU A O 1
ATOM 740 N N . PRO A 1 95 ? -13.480 -2.828 43.872 1.00 47.62 95 PRO A N 1
ATOM 741 C CA . PRO A 1 95 ? -14.711 -2.083 44.146 1.00 47.62 95 PRO A CA 1
ATOM 742 C C . PRO A 1 95 ? -14.483 -0.660 4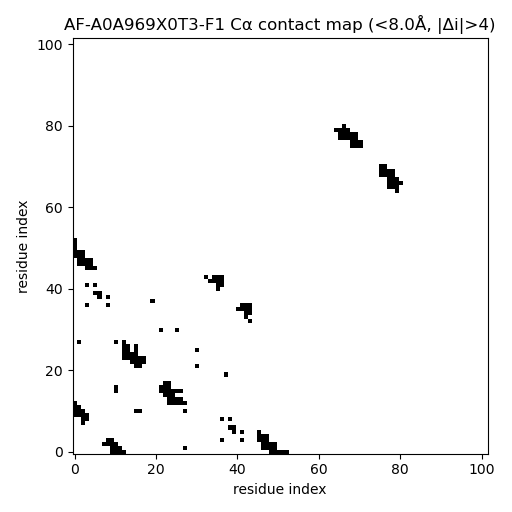4.692 1.00 47.62 95 PRO A C 1
ATOM 744 O O . PRO A 1 95 ? -15.449 0.058 44.947 1.00 47.62 95 PRO A O 1
ATOM 747 N N . GLU A 1 96 ? -13.234 -0.229 44.886 1.00 53.06 96 GLU A N 1
ATOM 748 C CA . GLU A 1 96 ? -12.917 1.043 45.550 1.00 53.06 96 GLU A CA 1
ATOM 749 C C . GLU A 1 96 ? -12.668 2.221 44.597 1.00 53.06 96 GLU A C 1
ATOM 751 O O . GLU A 1 96 ? -12.684 3.362 45.048 1.00 53.06 96 GLU A O 1
ATOM 756 N N . VAL A 1 97 ? -12.485 1.998 43.288 1.00 52.16 97 VAL A N 1
ATOM 757 C CA . VAL A 1 97 ? -12.022 3.071 42.375 1.00 52.16 97 VAL A CA 1
ATOM 758 C C . VAL A 1 97 ? -13.145 3.712 41.544 1.00 52.16 97 VAL A C 1
ATOM 760 O O . VAL A 1 97 ? -12.904 4.675 40.822 1.00 52.16 97 VAL A O 1
ATOM 763 N N . PHE A 1 98 ? -14.396 3.245 41.643 1.00 48.31 98 PHE A N 1
ATOM 764 C CA . PHE A 1 98 ? -15.508 3.901 40.942 1.00 48.31 98 PHE A CA 1
ATOM 765 C C . PHE A 1 98 ? -16.849 3.731 41.668 1.00 48.31 98 PHE A C 1
ATOM 767 O O . PHE A 1 98 ? -17.533 2.722 41.508 1.00 48.31 98 PHE A O 1
ATOM 774 N N . LYS A 1 99 ? -17.242 4.745 42.450 1.00 51.28 99 LYS A N 1
ATOM 775 C CA . LYS A 1 99 ? -18.605 4.905 42.983 1.00 51.28 99 LYS A CA 1
ATOM 776 C C . LYS A 1 99 ? -19.260 6.129 42.328 1.00 51.28 99 LYS A C 1
ATOM 778 O O . LYS A 1 99 ? -19.044 7.235 42.810 1.00 51.28 99 LYS A O 1
ATOM 783 N N . PRO A 1 100 ? -20.033 5.966 41.241 1.00 51.97 100 PRO A N 1
ATOM 784 C CA . PRO A 1 100 ? -20.654 7.083 40.528 1.00 51.97 100 PRO A CA 1
ATOM 785 C C . PRO A 1 100 ? -22.001 7.535 41.132 1.00 51.97 100 PRO A C 1
ATOM 787 O O . PRO A 1 100 ? -22.875 7.973 40.395 1.00 51.97 100 PRO A O 1
ATOM 790 N N . GLU A 1 101 ? -22.177 7.452 42.453 1.00 52.81 101 GLU A N 1
ATOM 791 C CA . GLU A 1 101 ? -23.333 8.043 43.147 1.00 52.81 101 GLU A CA 1
ATOM 792 C C . GLU A 1 101 ? -22.873 8.835 44.380 1.00 52.81 101 GLU A C 1
ATOM 794 O O . GLU A 1 101 ? -22.915 8.344 45.512 1.00 52.81 101 GLU A O 1
ATOM 799 N N . GLN A 1 102 ? -22.401 10.058 44.116 1.00 44.50 102 GLN A N 1
ATOM 800 C CA . GLN A 1 102 ? -22.548 11.283 44.916 1.00 44.50 102 GLN A CA 1
ATOM 801 C C . GLN A 1 102 ? -22.513 12.471 43.949 1.00 44.50 102 GLN A C 1
ATOM 803 O O . GLN A 1 102 ? -21.619 12.467 43.070 1.00 44.50 102 GLN A O 1
#

Radius of gyration: 23.32 Å; Cα contacts (8 Å, |Δi|>4): 103; chains: 1; bounding box: 37×32×63 Å

pLDDT: mean 72.0, std 18.9, range [32.34, 93.44]

Solvent-accessible surface area (backbone atoms only — not comparable to full-atom values): 6912 Å² total; per-residue (Å²): 78,33,33,28,77,87,81,64,51,71,51,41,31,74,62,32,41,66,94,77,78,32,54,58,62,44,50,7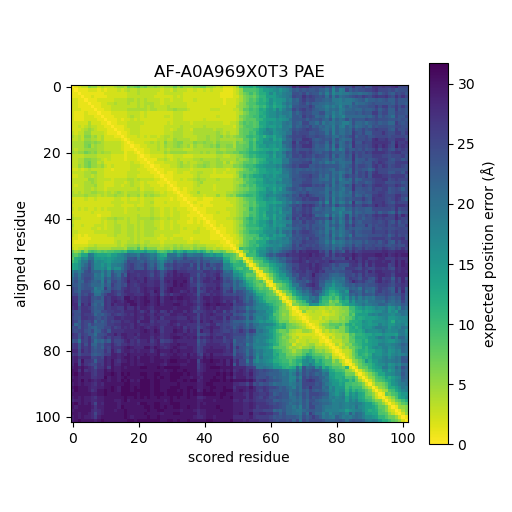9,90,73,52,61,90,85,47,47,41,91,90,76,64,46,50,68,87,46,46,43,82,40,95,70,84,82,72,82,73,68,75,69,73,72,80,71,69,69,70,44,80,48,74,62,100,88,51,75,49,76,44,38,78,85,74,56,91,53,97,84,65,82,71,89,80,56,88,82,83,72,77,96,83,126

Foldseek 3Di:
DKAQQPPGDDADQQCFDVVVVTHGNHDPVNDDQCDADPVPRHGPVRIDDDPDDDDDPPPPPPPDPQVDWDDDPPDIDTDDPVPPPDPPDDVPPDPPPDDPDD

Mean predicted aligned error: 16.61 Å

Sequence (102 aa):
MFECTICGYKYNPEVGDTDNDIPAGTPFNDLPEDWVCPLCGAGKDAFVVVAEADKEVPKKPQQEKKTKEYKNQDLIVYWTAADCSHAGKCWRDLPEVFKPEQ